Protein AF-A0A935MEU6-F1 (afdb_monomer_lite)

Secondary structure (DSSP, 8-state):
-EE-TT-HHHHHHHHHHHHTT-----EE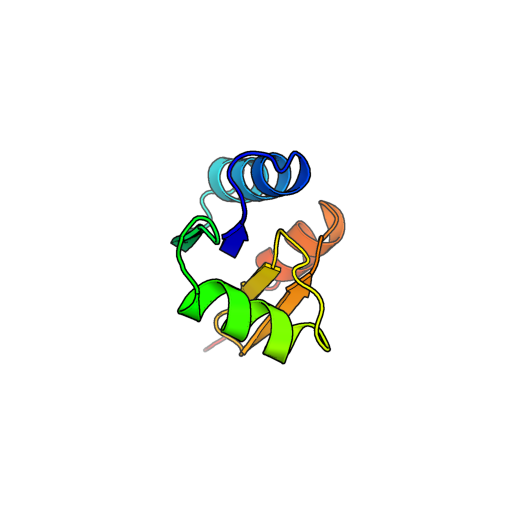-TT-HHHHHHHHHHTTT---SSEEE-TTS-EEES--HHHHHHHHHS-----

pLDDT: mean 92.89, std 13.69, range [35.97, 98.69]

Radius of gyration: 12.72 Å; chains: 1; bounding box: 35×21×31 Å

Sequence (79 aa):
MYSTEYCPDCHRAKAFFETNGIQYLKVGLEGNEEATHFVMDINNGYRSVPTIVFPDGSVLVEPSWEQLKQKTTARSNTQ

Foldseek 3Di:
DEAEPPDPLQVVLVVLCVVVVHDDDYDYPVVPPPSQVVCCVVVVRDSAPPWDQDPVRDIDGSDDSVVSCVVVVPDPPDD

Structure (mmCIF, N/CA/C/O backbone):
data_AF-A0A935MEU6-F1
#
_entry.id   AF-A0A935MEU6-F1
#
loop_
_atom_site.group_PDB
_atom_site.id
_atom_site.type_symbol
_atom_site.label_atom_id
_atom_site.label_alt_id
_atom_site.label_comp_id
_atom_site.label_asym_id
_atom_site.label_entity_id
_atom_site.label_seq_id
_atom_site.pdbx_PDB_ins_code
_atom_site.Cartn_x
_atom_site.Cartn_y
_atom_site.Cartn_z
_atom_site.occupancy
_atom_site.B_iso_or_equiv
_atom_site.auth_seq_id
_atom_site.auth_comp_id
_atom_site.auth_asym_id
_atom_site.auth_atom_id
_atom_site.pdbx_PDB_model_num
ATOM 1 N N . MET A 1 1 ? -0.230 -5.857 1.471 1.00 97.75 1 MET A N 1
ATOM 2 C CA . MET A 1 1 ? 0.268 -4.513 1.118 1.00 97.75 1 MET A CA 1
ATOM 3 C C . MET A 1 1 ? 1.403 -4.663 0.128 1.00 97.75 1 MET A C 1
ATOM 5 O O . MET A 1 1 ? 2.461 -5.166 0.492 1.00 97.75 1 MET A O 1
ATOM 9 N N . TYR A 1 2 ? 1.163 -4.235 -1.103 1.00 98.62 2 TYR A N 1
ATOM 10 C CA . TYR A 1 2 ? 2.184 -4.084 -2.128 1.00 98.62 2 TYR A CA 1
ATOM 11 C C . TYR A 1 2 ? 2.952 -2.790 -1.885 1.00 98.62 2 TYR A C 1
ATOM 13 O O . TYR A 1 2 ? 2.361 -1.767 -1.526 1.00 98.62 2 TYR A O 1
ATOM 21 N N . SER A 1 3 ? 4.268 -2.851 -2.022 1.00 98.12 3 SER A N 1
ATOM 22 C CA . SER A 1 3 ? 5.175 -1.768 -1.648 1.00 98.12 3 SER A CA 1
ATOM 23 C C . SER A 1 3 ? 6.473 -1.852 -2.432 1.00 98.12 3 SER A C 1
ATOM 25 O O . SER A 1 3 ? 6.802 -2.913 -2.953 1.00 98.12 3 SER A O 1
ATOM 27 N N . THR A 1 4 ? 7.228 -0.763 -2.418 1.00 97.12 4 THR A N 1
ATOM 28 C CA . THR A 1 4 ? 8.635 -0.748 -2.819 1.00 97.12 4 THR A CA 1
ATOM 29 C C . THR A 1 4 ? 9.538 -0.504 -1.609 1.00 97.12 4 THR A C 1
ATOM 31 O O . THR A 1 4 ? 9.067 -0.159 -0.515 1.00 97.12 4 THR A O 1
ATOM 34 N N . GLU A 1 5 ? 10.841 -0.706 -1.776 1.00 92.50 5 GLU A N 1
ATOM 35 C CA . GLU A 1 5 ? 11.857 -0.415 -0.757 1.00 92.50 5 GLU A CA 1
ATOM 36 C C . GLU A 1 5 ? 12.008 1.088 -0.500 1.00 92.50 5 GLU A C 1
ATOM 38 O O . GLU A 1 5 ? 12.238 1.495 0.636 1.00 92.50 5 GLU A O 1
ATOM 43 N N . TYR A 1 6 ? 11.811 1.913 -1.531 1.00 90.44 6 TYR A N 1
ATOM 44 C CA . TYR A 1 6 ? 12.047 3.360 -1.498 1.00 90.44 6 TYR A CA 1
ATOM 45 C C . TYR A 1 6 ? 10.741 4.163 -1.532 1.00 90.44 6 TYR A C 1
ATOM 47 O O . TYR A 1 6 ? 10.562 5.054 -2.360 1.00 90.44 6 TYR A O 1
ATOM 55 N N . CYS A 1 7 ? 9.804 3.836 -0.641 1.00 95.00 7 CYS A N 1
ATOM 56 C CA . CYS A 1 7 ? 8.472 4.443 -0.614 1.00 95.00 7 CYS A CA 1
ATOM 57 C C . CYS A 1 7 ? 8.123 4.965 0.791 1.00 95.00 7 CYS A C 1
ATOM 59 O O . CYS A 1 7 ? 7.720 4.184 1.662 1.00 95.00 7 CYS A O 1
ATOM 61 N N . PRO A 1 8 ? 8.235 6.288 1.032 1.00 96.50 8 PRO A N 1
ATOM 62 C CA . PRO A 1 8 ? 7.891 6.911 2.314 1.00 96.50 8 PRO A CA 1
ATOM 63 C C . PRO A 1 8 ? 6.466 6.592 2.783 1.00 96.50 8 PRO A C 1
ATOM 65 O O . PRO A 1 8 ? 6.255 6.268 3.953 1.00 96.50 8 PRO A O 1
ATOM 68 N N . ASP A 1 9 ? 5.492 6.591 1.872 1.00 97.19 9 ASP A N 1
ATOM 69 C CA . ASP A 1 9 ? 4.104 6.260 2.208 1.00 97.19 9 ASP A CA 1
ATOM 70 C C . ASP A 1 9 ? 3.912 4.789 2.583 1.00 97.19 9 ASP A C 1
ATOM 72 O O . ASP A 1 9 ? 3.102 4.464 3.453 1.00 97.19 9 ASP A O 1
ATOM 76 N N . CYS A 1 10 ? 4.712 3.891 2.014 1.00 97.56 10 CYS A N 1
ATOM 77 C CA . CYS A 1 10 ? 4.722 2.480 2.377 1.00 97.56 10 CYS A CA 1
ATOM 78 C C . CYS A 1 10 ? 5.265 2.292 3.797 1.00 97.56 10 CYS A C 1
ATOM 80 O O . CYS A 1 10 ? 4.723 1.491 4.561 1.00 97.56 10 CYS A O 1
ATOM 82 N N . HIS A 1 11 ? 6.288 3.061 4.185 1.00 97.06 11 HIS A N 1
ATOM 83 C CA . HIS A 1 11 ? 6.771 3.092 5.568 1.00 97.06 11 HIS A CA 1
ATOM 84 C C . HIS A 1 11 ? 5.713 3.647 6.526 1.00 97.06 11 HIS A C 1
ATOM 86 O O . HIS A 1 11 ? 5.516 3.084 7.603 1.00 97.06 11 HIS A O 1
ATOM 92 N N . ARG A 1 12 ? 4.984 4.695 6.124 1.00 97.69 12 ARG A N 1
ATOM 93 C CA . ARG A 1 12 ? 3.878 5.264 6.910 1.00 97.69 12 ARG A CA 1
ATOM 94 C C . ARG A 1 12 ? 2.744 4.257 7.120 1.00 97.69 12 ARG A C 1
ATOM 96 O O . ARG A 1 12 ? 2.293 4.083 8.250 1.00 97.69 12 ARG A O 1
ATOM 103 N N . ALA A 1 13 ? 2.306 3.568 6.065 1.00 97.81 13 ALA A N 1
ATOM 104 C CA . ALA A 1 13 ? 1.266 2.540 6.153 1.00 97.81 13 ALA A CA 1
ATOM 105 C C . ALA A 1 13 ? 1.718 1.331 6.991 1.00 97.81 13 ALA A C 1
ATOM 107 O O . ALA A 1 13 ? 0.966 0.849 7.838 1.00 97.81 13 ALA A O 1
ATOM 108 N N . LYS A 1 14 ? 2.974 0.894 6.828 1.00 97.44 14 LYS A N 1
ATOM 109 C CA . LYS A 1 14 ? 3.599 -0.128 7.679 1.00 97.44 14 LYS A CA 1
ATOM 110 C C . LYS A 1 14 ? 3.548 0.262 9.160 1.00 97.44 14 LYS A C 1
ATOM 112 O O . LYS A 1 14 ? 3.051 -0.511 9.974 1.00 97.44 14 LYS A O 1
ATOM 117 N N . ALA A 1 15 ? 4.025 1.460 9.497 1.00 97.25 15 ALA A N 1
ATOM 118 C CA . ALA A 1 15 ? 4.056 1.941 10.875 1.00 97.25 15 ALA A CA 1
ATOM 119 C C . ALA A 1 15 ? 2.648 2.030 11.482 1.00 97.25 15 ALA A C 1
ATOM 121 O O . ALA A 1 15 ? 2.460 1.689 12.650 1.00 97.25 15 ALA A O 1
ATOM 122 N N . PHE A 1 16 ? 1.649 2.436 10.686 1.00 97.50 16 PHE A N 1
ATOM 123 C CA . PHE A 1 16 ? 0.247 2.405 11.098 1.00 97.50 16 PHE A CA 1
ATOM 124 C C . PHE A 1 16 ? -0.187 0.991 11.501 1.00 97.50 16 PHE A C 1
ATOM 126 O O . PHE A 1 16 ? -0.720 0.813 12.596 1.00 97.50 16 PHE A O 1
ATOM 133 N N . PHE A 1 17 ? 0.050 -0.017 10.654 1.00 97.44 17 PHE A N 1
ATOM 134 C CA . PHE A 1 17 ? -0.351 -1.393 10.956 1.00 97.44 17 PHE A CA 1
ATOM 135 C C . PHE A 1 17 ? 0.354 -1.943 12.194 1.00 97.44 17 PHE A C 1
ATOM 137 O O . PHE A 1 17 ? -0.308 -2.494 13.070 1.00 97.44 17 PHE A O 1
ATOM 144 N N . GLU A 1 18 ? 1.662 -1.722 12.314 1.00 96.81 18 GLU A N 1
ATOM 145 C CA . GLU A 1 18 ? 2.451 -2.180 13.463 1.00 96.81 18 GLU A CA 1
ATOM 146 C C . GLU A 1 18 ? 1.989 -1.528 14.771 1.00 96.81 18 GLU A C 1
ATOM 148 O O . GLU A 1 18 ? 1.761 -2.223 15.759 1.00 96.81 18 GLU A O 1
ATOM 153 N N . THR A 1 19 ? 1.758 -0.212 14.764 1.00 96.56 19 THR A N 1
ATOM 154 C CA . THR A 1 19 ? 1.296 0.536 15.948 1.00 96.56 19 THR A CA 1
ATOM 155 C C . THR A 1 19 ? -0.095 0.093 16.407 1.00 96.56 19 THR A C 1
ATOM 157 O O . THR A 1 19 ? -0.390 0.117 17.599 1.00 96.56 19 THR A O 1
ATOM 160 N N . ASN A 1 20 ? -0.956 -0.320 15.475 1.00 95.50 20 ASN A N 1
ATOM 161 C CA . ASN A 1 20 ? -2.327 -0.741 15.770 1.00 95.50 20 ASN A CA 1
ATOM 162 C C . ASN A 1 20 ? -2.477 -2.270 15.900 1.00 95.50 20 ASN A C 1
ATOM 164 O O . ASN A 1 20 ? -3.600 -2.754 16.021 1.00 95.50 20 ASN A O 1
ATOM 168 N N . GLY A 1 21 ? -1.381 -3.040 15.862 1.00 96.00 21 GLY A N 1
ATOM 1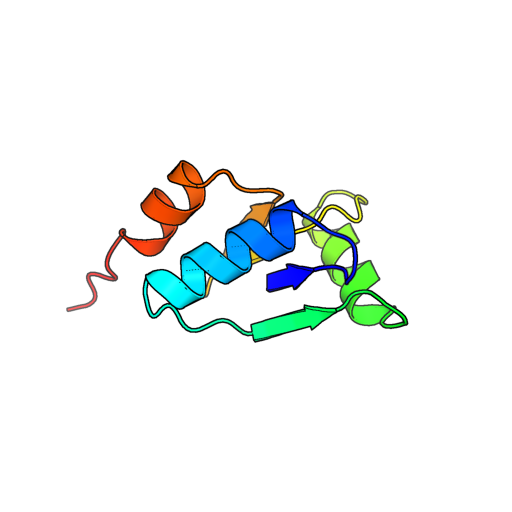69 C CA . GLY A 1 21 ? -1.420 -4.504 15.971 1.00 96.00 21 GLY A CA 1
ATOM 170 C C . GLY A 1 21 ? -2.155 -5.199 14.818 1.00 96.00 21 GLY A C 1
ATOM 171 O O . GLY A 1 21 ? -2.688 -6.295 14.990 1.00 96.00 21 GLY A O 1
ATOM 172 N N . ILE A 1 22 ? -2.217 -4.563 13.647 1.00 95.81 22 ILE A N 1
ATOM 173 C CA . ILE A 1 22 ? -2.904 -5.086 12.465 1.00 95.81 22 ILE A CA 1
ATOM 174 C C . ILE A 1 22 ? -1.941 -5.995 11.710 1.00 95.81 22 ILE A C 1
ATOM 176 O O . ILE A 1 22 ? -0.867 -5.567 11.289 1.00 95.81 22 ILE A O 1
ATOM 180 N N . GLN A 1 23 ? -2.336 -7.249 11.506 1.00 96.56 23 GLN A N 1
ATOM 181 C CA . GLN A 1 23 ? -1.555 -8.179 10.698 1.00 96.56 23 GLN A CA 1
ATOM 182 C C . GLN A 1 23 ? -1.631 -7.800 9.219 1.00 96.56 23 GLN A C 1
ATOM 184 O O . GLN A 1 23 ? -2.699 -7.488 8.692 1.00 96.56 23 GLN A O 1
ATOM 189 N N . TYR A 1 24 ? -0.492 -7.859 8.537 1.00 96.81 24 TYR A N 1
ATOM 190 C CA . TYR A 1 24 ? -0.396 -7.589 7.110 1.00 96.81 24 TYR A CA 1
ATOM 191 C C . TYR A 1 24 ? 0.710 -8.440 6.487 1.00 96.81 24 TYR A C 1
ATOM 193 O O . TYR A 1 24 ? 1.721 -8.736 7.121 1.00 96.81 24 TYR A O 1
ATOM 201 N N . LEU A 1 25 ? 0.536 -8.788 5.213 1.00 97.81 25 LEU A N 1
ATOM 202 C CA . LEU A 1 25 ? 1.613 -9.313 4.379 1.00 97.81 25 LEU A CA 1
ATOM 203 C C . LEU A 1 25 ? 2.212 -8.168 3.562 1.00 97.81 25 LEU A C 1
ATOM 205 O O . LEU A 1 25 ? 1.474 -7.445 2.884 1.00 97.81 25 LEU A O 1
ATOM 209 N N . LYS A 1 26 ? 3.534 -7.999 3.607 1.00 97.25 26 LYS A N 1
ATOM 210 C CA . LYS A 1 26 ? 4.257 -7.098 2.701 1.00 97.25 26 LYS A CA 1
ATOM 211 C C . LYS A 1 26 ? 4.665 -7.875 1.450 1.00 97.25 26 LYS A C 1
ATOM 213 O O . LYS A 1 26 ? 5.318 -8.905 1.566 1.00 97.25 26 LYS A O 1
ATOM 218 N N . VAL A 1 27 ? 4.315 -7.358 0.277 1.00 98.31 27 VAL A N 1
ATOM 219 C CA . VAL A 1 27 ? 4.757 -7.880 -1.023 1.00 98.31 27 VAL A CA 1
ATOM 220 C C . VAL A 1 27 ? 5.576 -6.785 -1.707 1.00 98.31 27 VAL A C 1
ATOM 222 O O . VAL A 1 27 ? 5.089 -5.666 -1.881 1.00 98.31 27 VAL A O 1
ATOM 225 N N . GLY A 1 28 ? 6.842 -7.073 -2.008 1.00 97.94 28 GLY A N 1
ATOM 226 C CA . GLY A 1 28 ? 7.738 -6.165 -2.732 1.00 97.94 28 GLY A CA 1
ATOM 227 C C . GLY A 1 28 ? 7.500 -6.238 -4.238 1.00 97.94 28 GLY A C 1
ATOM 228 O O . GLY A 1 28 ? 7.190 -7.316 -4.748 1.00 97.94 28 GLY A O 1
ATOM 229 N N . LEU A 1 29 ? 7.632 -5.109 -4.936 1.00 97.94 29 LEU A N 1
ATOM 230 C CA . LEU A 1 29 ? 7.570 -5.071 -6.404 1.00 97.94 29 LEU A CA 1
ATOM 231 C C . LEU A 1 29 ? 8.942 -5.307 -7.051 1.00 97.94 29 LEU A C 1
ATOM 233 O O . LEU A 1 29 ? 9.025 -5.694 -8.214 1.00 97.94 29 LEU A O 1
ATOM 237 N N . GLU A 1 30 ? 10.027 -5.093 -6.310 1.00 96.50 30 GLU A N 1
ATOM 238 C CA . GLU A 1 30 ? 11.400 -5.229 -6.787 1.00 96.50 30 GLU A CA 1
ATOM 239 C C . GLU A 1 30 ? 11.679 -6.647 -7.294 1.00 96.50 30 GLU A C 1
ATOM 241 O O . GLU A 1 30 ? 11.614 -7.618 -6.542 1.00 96.50 30 GLU A O 1
ATOM 246 N N . GLY A 1 31 ? 11.981 -6.765 -8.591 1.00 96.56 31 GLY A N 1
ATOM 247 C CA . GLY A 1 31 ? 12.252 -8.053 -9.236 1.00 96.56 31 GLY A CA 1
ATOM 248 C C . GLY A 1 31 ? 11.055 -9.011 -9.273 1.00 96.56 31 GLY A C 1
ATOM 249 O O . GLY A 1 31 ? 11.220 -10.159 -9.676 1.00 96.56 31 GLY A O 1
ATOM 250 N N . ASN A 1 32 ? 9.863 -8.562 -8.868 1.00 97.75 32 ASN A N 1
ATOM 251 C CA . ASN A 1 32 ? 8.650 -9.367 -8.837 1.00 97.75 32 ASN A CA 1
ATOM 252 C C . ASN A 1 32 ? 7.672 -8.879 -9.912 1.00 97.75 32 ASN A C 1
ATOM 254 O O . ASN A 1 32 ? 6.834 -7.998 -9.685 1.00 97.75 32 ASN A O 1
ATOM 258 N N . GLU A 1 33 ? 7.807 -9.447 -11.109 1.00 98.00 33 GLU A N 1
ATOM 259 C CA . GLU A 1 33 ? 6.970 -9.106 -12.263 1.00 98.00 33 GLU A CA 1
ATOM 260 C C . GLU A 1 33 ? 5.496 -9.446 -12.024 1.00 98.00 33 GLU A C 1
ATOM 262 O O . GLU A 1 33 ? 4.625 -8.659 -12.383 1.00 98.00 33 GLU A O 1
ATOM 267 N N . GLU A 1 34 ? 5.212 -10.561 -11.346 1.00 98.38 34 GLU A N 1
ATOM 268 C CA . GLU A 1 34 ? 3.847 -10.983 -11.016 1.00 98.38 34 GLU A CA 1
ATOM 269 C C . GLU A 1 34 ? 3.154 -9.968 -10.099 1.00 98.38 34 GLU A C 1
ATOM 271 O O . GLU A 1 34 ? 2.060 -9.494 -10.405 1.00 98.38 34 GLU A O 1
ATOM 276 N N . ALA 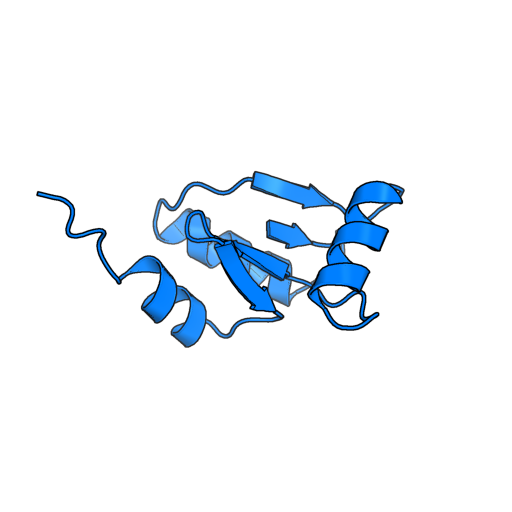A 1 35 ? 3.812 -9.562 -9.009 1.00 98.19 35 ALA A N 1
ATOM 277 C CA . ALA A 1 35 ? 3.278 -8.546 -8.105 1.00 98.19 35 ALA A CA 1
ATOM 278 C C . ALA A 1 35 ? 3.116 -7.189 -8.804 1.00 98.19 35 ALA A C 1
ATOM 280 O O . ALA A 1 35 ? 2.153 -6.467 -8.546 1.00 98.19 35 ALA A O 1
ATOM 281 N N . THR A 1 36 ? 4.043 -6.845 -9.700 1.00 98.25 36 THR A N 1
ATOM 282 C CA . THR A 1 36 ? 3.991 -5.599 -10.469 1.00 98.25 36 THR A CA 1
ATOM 283 C C . THR A 1 36 ? 2.807 -5.581 -11.430 1.00 98.25 36 THR A C 1
ATOM 285 O O . THR A 1 36 ? 2.074 -4.593 -11.456 1.00 98.25 36 THR A O 1
ATOM 288 N N . HIS A 1 37 ? 2.595 -6.659 -12.189 1.00 98.44 37 HIS A N 1
ATOM 289 C CA . HIS A 1 37 ? 1.443 -6.787 -13.081 1.00 98.44 37 HIS A CA 1
ATOM 290 C C . HIS A 1 37 ? 0.136 -6.778 -12.300 1.00 98.44 37 HIS A C 1
ATOM 292 O O . HIS A 1 37 ? -0.749 -5.998 -12.633 1.00 98.44 37 HIS A O 1
ATOM 298 N N . PHE A 1 38 ? 0.057 -7.525 -11.197 1.00 98.38 38 PHE A N 1
ATOM 299 C CA . PHE A 1 38 ? -1.125 -7.515 -10.342 1.00 98.38 38 PHE A CA 1
ATOM 300 C C . PHE A 1 38 ? -1.485 -6.099 -9.869 1.00 98.38 38 PHE A C 1
ATOM 302 O O . PHE A 1 38 ? -2.641 -5.697 -9.968 1.00 98.38 38 PHE A O 1
ATOM 309 N N . VAL A 1 39 ? -0.503 -5.323 -9.389 1.00 98.31 39 VAL A N 1
ATOM 310 C CA . VAL A 1 39 ? -0.731 -3.928 -8.974 1.00 98.31 39 VAL A CA 1
ATOM 311 C C . VAL A 1 39 ? -1.212 -3.075 -10.142 1.00 98.31 39 VAL A C 1
ATOM 313 O O . VAL A 1 39 ? -2.162 -2.319 -9.969 1.00 98.31 39 VAL A O 1
ATOM 316 N N . MET A 1 40 ? -0.593 -3.199 -11.319 1.00 98.12 40 MET A N 1
ATOM 317 C CA . MET A 1 40 ? -1.032 -2.464 -12.508 1.00 98.12 40 MET A CA 1
ATOM 318 C C . MET A 1 40 ? -2.476 -2.802 -12.876 1.00 98.12 40 MET A C 1
ATOM 320 O O . MET A 1 40 ? -3.253 -1.887 -13.132 1.00 98.12 40 MET A O 1
ATOM 324 N N . ASP A 1 41 ? -2.858 -4.075 -12.848 1.00 98.19 41 ASP A N 1
ATOM 325 C CA . ASP A 1 41 ? -4.203 -4.516 -13.223 1.00 98.19 41 ASP A CA 1
ATOM 326 C C . ASP A 1 41 ? -5.277 -3.914 -12.310 1.00 98.19 41 ASP A C 1
ATOM 328 O O . ASP A 1 41 ? -6.287 -3.398 -12.792 1.00 98.19 41 ASP A O 1
ATOM 332 N N . ILE A 1 42 ? -5.048 -3.908 -10.993 1.00 97.19 42 ILE A N 1
ATOM 333 C CA . ILE A 1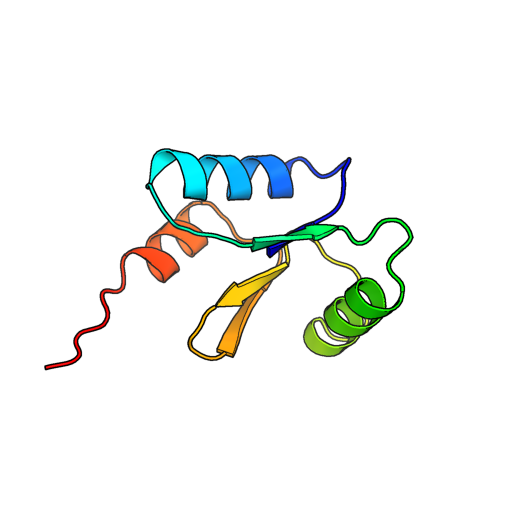 42 ? -6.022 -3.366 -10.029 1.00 97.19 42 ILE A CA 1
ATOM 334 C C . ILE A 1 42 ? -5.984 -1.836 -9.919 1.00 97.19 42 ILE A C 1
ATOM 336 O O . ILE A 1 42 ? -6.935 -1.236 -9.418 1.00 97.19 42 ILE A O 1
ATOM 340 N N . ASN A 1 43 ? -4.919 -1.203 -10.416 1.00 97.19 43 ASN A N 1
ATOM 341 C CA . ASN A 1 43 ? -4.719 0.243 -10.384 1.00 97.19 43 ASN A CA 1
ATOM 342 C C . ASN A 1 43 ? -4.762 0.870 -11.785 1.00 97.19 43 ASN A C 1
ATOM 344 O O . ASN A 1 43 ? -4.058 1.843 -12.033 1.00 97.19 43 ASN A O 1
ATOM 348 N N . ASN A 1 44 ? -5.565 0.353 -12.719 1.00 96.06 44 ASN A N 1
ATOM 349 C CA . ASN A 1 44 ? -5.768 0.962 -14.046 1.00 96.06 44 ASN A CA 1
ATOM 350 C C . ASN A 1 44 ? -4.462 1.223 -14.834 1.00 96.06 44 ASN A C 1
ATOM 352 O O . ASN A 1 44 ? -4.303 2.257 -15.482 1.00 96.06 44 ASN A O 1
ATOM 356 N N . GLY A 1 45 ? -3.509 0.298 -14.754 1.00 96.81 45 GLY A N 1
ATOM 357 C CA . GLY A 1 45 ? -2.197 0.372 -15.398 1.00 96.81 45 GLY A CA 1
ATOM 358 C C . GLY A 1 45 ? -1.107 1.065 -14.572 1.00 96.81 45 GLY A C 1
ATOM 359 O O . GLY A 1 45 ? 0.050 1.074 -14.996 1.00 96.81 45 GLY A O 1
ATOM 360 N N . TYR A 1 46 ? -1.420 1.624 -13.399 1.00 97.44 46 TYR A N 1
ATOM 361 C CA . TYR A 1 46 ? -0.444 2.326 -12.560 1.00 97.44 46 TYR A CA 1
ATOM 362 C C . TYR A 1 46 ? 0.271 1.393 -11.574 1.00 97.44 46 TYR A C 1
ATOM 364 O O . TYR A 1 46 ? -0.327 0.526 -10.950 1.00 97.44 46 TYR A O 1
ATOM 372 N N . ARG A 1 47 ? 1.569 1.626 -11.351 1.00 96.38 47 ARG A N 1
ATOM 373 C CA . ARG A 1 47 ? 2.385 0.903 -10.351 1.00 96.38 47 ARG A CA 1
ATOM 374 C C . ARG A 1 47 ? 2.380 1.581 -8.971 1.00 96.38 47 ARG A C 1
ATOM 376 O O . ARG A 1 47 ? 3.374 1.519 -8.254 1.00 96.38 47 ARG A O 1
ATOM 383 N N . SER A 1 48 ? 1.297 2.276 -8.625 1.00 97.94 48 SER A N 1
ATOM 384 C CA . SER A 1 48 ? 1.198 3.079 -7.400 1.00 97.94 48 SER A CA 1
ATOM 385 C C . SER A 1 48 ? 1.339 2.233 -6.135 1.00 97.94 48 SER A C 1
ATOM 387 O O . 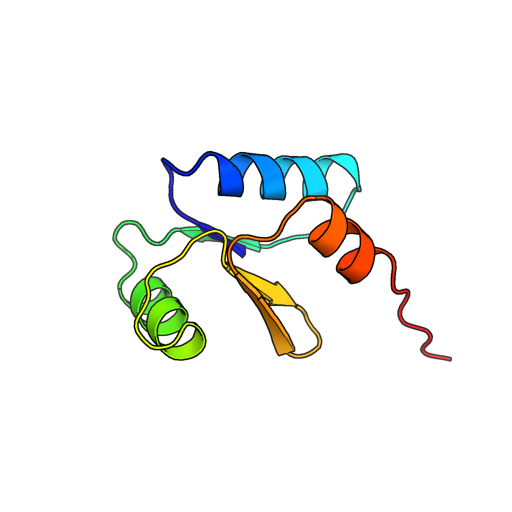SER A 1 48 ? 0.794 1.129 -6.031 1.00 97.94 48 SER A O 1
ATOM 389 N N . VAL A 1 49 ? 2.066 2.762 -5.151 1.00 98.12 49 VAL A N 1
ATOM 390 C CA . VAL A 1 49 ? 2.315 2.111 -3.861 1.00 98.12 49 VAL A CA 1
ATOM 391 C C . VAL A 1 49 ? 2.285 3.139 -2.723 1.00 98.12 49 VAL A C 1
ATOM 393 O O . VAL A 1 49 ? 2.737 4.261 -2.916 1.00 98.12 49 VAL A O 1
ATOM 396 N N . PRO A 1 50 ? 1.820 2.771 -1.515 1.00 98.44 50 PRO A N 1
ATOM 397 C CA . PRO A 1 50 ? 1.349 1.443 -1.132 1.00 98.44 50 PRO A CA 1
ATOM 398 C C . PRO A 1 50 ? -0.023 1.111 -1.729 1.00 98.44 50 PRO A C 1
ATOM 400 O O . PRO A 1 50 ? -0.934 1.932 -1.701 1.00 98.44 50 PRO A O 1
ATOM 403 N N . THR A 1 51 ? -0.177 -0.124 -2.209 1.00 98.69 51 THR A N 1
ATOM 404 C CA . THR A 1 51 ? -1.479 -0.679 -2.612 1.00 98.69 51 THR A CA 1
ATOM 405 C C . THR A 1 51 ? -1.885 -1.760 -1.617 1.00 98.69 51 THR A C 1
ATOM 407 O O . THR A 1 51 ? -1.157 -2.730 -1.379 1.00 98.69 51 THR A O 1
ATOM 410 N N . ILE A 1 52 ? -3.028 -1.580 -0.962 1.00 98.44 52 ILE A N 1
ATOM 411 C CA . ILE A 1 52 ? -3.494 -2.430 0.135 1.00 98.44 52 ILE A CA 1
ATOM 412 C C . ILE A 1 52 ? -4.802 -3.083 -0.282 1.00 98.44 52 ILE A C 1
ATOM 414 O O . ILE A 1 52 ? -5.825 -2.417 -0.390 1.00 98.44 52 ILE A O 1
ATOM 418 N N . VAL A 1 53 ? -4.748 -4.397 -0.474 1.00 98.06 53 VAL A N 1
ATOM 419 C CA . VAL A 1 53 ? -5.922 -5.246 -0.675 1.00 98.06 53 VAL A CA 1
ATOM 420 C C . VAL A 1 53 ? -6.381 -5.756 0.689 1.00 98.06 53 VAL A C 1
ATOM 422 O O . VAL A 1 53 ? -5.568 -6.281 1.456 1.00 98.06 53 VAL A O 1
ATOM 425 N N . PHE A 1 54 ? -7.660 -5.572 0.998 1.00 96.62 54 PHE A N 1
ATOM 426 C CA . PHE A 1 54 ? -8.289 -6.014 2.241 1.00 96.62 54 PHE A CA 1
ATOM 427 C C . PHE A 1 54 ? -8.985 -7.374 2.056 1.00 96.62 54 PHE A C 1
ATOM 429 O O . PHE A 1 54 ? -9.300 -7.751 0.927 1.00 96.62 54 PHE A O 1
ATOM 436 N N . PRO A 1 55 ? -9.265 -8.120 3.144 1.00 94.81 55 PRO A N 1
ATOM 437 C CA . PRO A 1 55 ? -9.923 -9.429 3.054 1.00 94.81 55 PRO A CA 1
ATOM 438 C C . PRO A 1 55 ? -11.314 -9.406 2.405 1.00 94.81 55 PRO A C 1
ATOM 440 O O . PRO A 1 55 ? -11.756 -10.415 1.870 1.00 94.81 55 PRO A O 1
ATOM 443 N N . ASP A 1 56 ? -11.997 -8.260 2.439 1.00 94.50 56 ASP A N 1
ATOM 444 C CA . ASP A 1 56 ? -13.291 -8.042 1.781 1.00 94.50 56 ASP A CA 1
ATOM 445 C C . ASP A 1 56 ? -13.166 -7.758 0.268 1.00 94.50 56 ASP A C 1
ATOM 447 O O . ASP A 1 56 ? -14.157 -7.438 -0.383 1.00 94.50 56 ASP A O 1
ATOM 451 N N . GLY A 1 57 ? -11.952 -7.838 -0.289 1.00 94.81 57 GLY A N 1
ATOM 452 C CA . GLY A 1 57 ? -11.650 -7.577 -1.697 1.00 94.81 57 GLY A CA 1
ATOM 453 C C . GLY A 1 57 ? -11.526 -6.096 -2.055 1.00 94.81 57 GLY A C 1
ATOM 454 O O . GLY A 1 57 ? -11.151 -5.773 -3.180 1.00 94.81 57 GLY A O 1
ATOM 455 N N . SER A 1 58 ? -11.805 -5.179 -1.125 1.00 96.56 58 SER A N 1
ATOM 456 C CA . SER A 1 58 ? -11.617 -3.752 -1.382 1.00 96.56 58 SER A CA 1
ATOM 457 C C . SER A 1 58 ? -10.135 -3.372 -1.408 1.00 96.56 58 SER A C 1
ATOM 459 O O . SER A 1 58 ? -9.289 -4.019 -0.784 1.00 96.56 58 SER A O 1
ATOM 461 N N . VAL A 1 59 ? -9.826 -2.291 -2.123 1.00 97.75 59 VAL A N 1
ATOM 462 C CA . VAL A 1 59 ? -8.457 -1.818 -2.329 1.00 97.75 59 VAL A CA 1
ATOM 463 C C . VAL A 1 59 ? -8.341 -0.362 -1.896 1.00 97.75 59 VAL A C 1
ATOM 465 O O . VAL A 1 59 ? -9.207 0.457 -2.202 1.00 97.75 59 VAL A O 1
ATOM 468 N N . LEU A 1 60 ? -7.257 -0.035 -1.196 1.00 98.31 60 LEU A N 1
ATO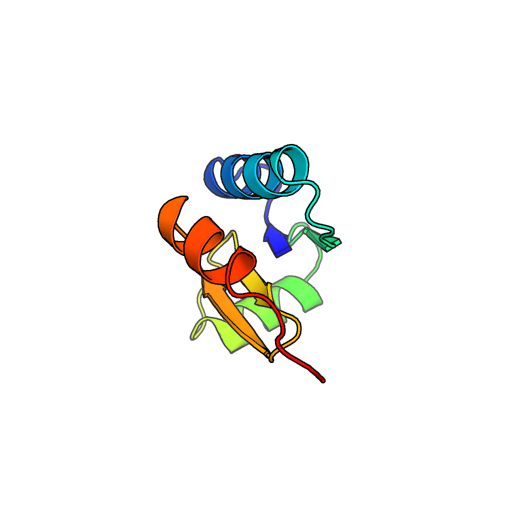M 469 C CA . LEU A 1 60 ? -6.799 1.338 -1.009 1.00 98.31 60 LEU A CA 1
ATOM 470 C C . LEU A 1 60 ? -5.452 1.530 -1.703 1.00 98.31 60 LEU A C 1
ATOM 472 O O . LEU A 1 60 ? -4.526 0.747 -1.489 1.00 98.31 60 LEU A O 1
ATOM 476 N N . VAL A 1 61 ? -5.344 2.600 -2.483 1.00 98.25 61 VAL A N 1
ATOM 477 C CA . VAL A 1 61 ? -4.125 3.008 -3.190 1.00 98.25 61 VAL A CA 1
ATOM 478 C C . VAL A 1 61 ? -3.637 4.309 -2.570 1.00 98.25 61 VAL A C 1
ATOM 480 O O . VAL A 1 61 ? -4.431 5.231 -2.395 1.00 98.25 61 VAL A O 1
ATOM 483 N N . GLU A 1 62 ? -2.364 4.346 -2.176 1.00 97.62 62 GLU A N 1
ATOM 484 C CA . GLU A 1 62 ? -1.708 5.499 -1.540 1.00 97.62 62 GLU A CA 1
ATOM 485 C C . GLU A 1 62 ? -2.509 6.115 -0.364 1.00 97.62 62 GLU A C 1
ATOM 487 O O . GLU A 1 62 ? -2.618 7.338 -0.256 1.00 97.62 62 GLU A O 1
ATOM 492 N N . PRO A 1 63 ? -3.094 5.312 0.555 1.00 97.75 63 PRO A N 1
ATOM 493 C CA . PRO A 1 63 ? -4.048 5.841 1.519 1.00 97.75 63 PRO A CA 1
ATOM 494 C C . PRO A 1 63 ? -3.440 6.814 2.528 1.00 97.75 63 PRO A C 1
ATOM 496 O O . PRO A 1 63 ? -2.327 6.640 3.043 1.00 97.75 63 PRO A O 1
ATOM 499 N N . SER A 1 64 ? -4.243 7.797 2.923 1.00 97.25 64 SER A N 1
ATOM 500 C CA . SER A 1 64 ? -3.984 8.640 4.084 1.00 97.25 64 SER A CA 1
ATOM 501 C C . SER A 1 64 ? -4.112 7.848 5.392 1.00 97.25 64 SER A C 1
ATOM 503 O O . SER A 1 64 ? -4.690 6.759 5.451 1.00 97.25 64 SER A O 1
ATOM 505 N N . TRP A 1 65 ? -3.586 8.410 6.481 1.00 94.62 65 TRP A N 1
ATOM 506 C CA . TRP A 1 65 ? -3.753 7.837 7.820 1.00 94.62 65 TRP A CA 1
ATOM 507 C C . TRP A 1 65 ? -5.233 7.696 8.210 1.00 94.62 65 TRP A C 1
ATOM 509 O O . TRP A 1 65 ? -5.628 6.720 8.844 1.00 94.62 65 TRP A O 1
ATOM 519 N N . GLU A 1 66 ? -6.067 8.656 7.808 1.00 95.88 66 GLU A N 1
ATOM 520 C CA . GLU A 1 66 ? -7.502 8.641 8.088 1.00 95.88 66 GLU A CA 1
ATOM 521 C C . GLU A 1 66 ? -8.216 7.524 7.330 1.00 95.88 66 GLU A C 1
ATOM 523 O O . GLU A 1 66 ? -9.024 6.818 7.929 1.00 95.88 66 GLU A O 1
ATOM 528 N N . GLN A 1 67 ? -7.875 7.306 6.055 1.00 96.94 67 GLN A N 1
ATOM 529 C CA . GLN A 1 67 ? -8.424 6.201 5.264 1.00 96.94 67 GLN A CA 1
ATOM 530 C C . GLN A 1 67 ? -8.038 4.845 5.862 1.00 96.94 67 GLN A C 1
ATOM 532 O O . GLN A 1 67 ? -8.895 3.970 5.989 1.00 96.94 67 GLN A O 1
ATOM 537 N N . LEU A 1 68 ? -6.781 4.687 6.300 1.00 96.88 68 LEU A N 1
ATOM 538 C CA . LEU A 1 68 ? -6.339 3.485 7.013 1.00 96.88 68 LEU A CA 1
ATOM 539 C C . LEU A 1 68 ? -7.163 3.273 8.285 1.00 96.88 68 LEU A C 1
ATOM 541 O O . LEU A 1 68 ? -7.760 2.213 8.452 1.00 96.88 68 LEU A O 1
ATOM 545 N N . LYS A 1 69 ? -7.283 4.302 9.133 1.00 95.19 69 LYS A N 1
ATOM 546 C CA . LYS A 1 69 ? -8.073 4.242 10.369 1.00 95.19 69 LYS A CA 1
ATOM 547 C C . LYS A 1 69 ? -9.530 3.877 10.108 1.00 95.19 69 LYS A C 1
ATOM 549 O O . LYS A 1 69 ? -10.056 2.994 10.781 1.00 95.19 69 LYS A O 1
ATOM 554 N N . GLN A 1 70 ? -10.184 4.535 9.156 1.00 95.19 70 GLN A N 1
ATOM 555 C CA . GLN A 1 70 ? -11.578 4.257 8.806 1.00 95.19 70 GLN A CA 1
ATOM 556 C C . GLN A 1 70 ? -11.751 2.807 8.353 1.00 95.19 70 GLN A C 1
ATOM 558 O O . GLN A 1 70 ? -12.653 2.117 8.830 1.00 95.19 70 GLN A O 1
ATOM 563 N N . LYS A 1 71 ? -10.853 2.325 7.489 1.00 94.62 71 LYS A N 1
ATOM 564 C CA . LYS A 1 71 ? -10.956 0.987 6.913 1.00 94.62 71 LYS A CA 1
ATOM 565 C C . LYS A 1 71 ? -10.661 -0.128 7.916 1.00 94.62 71 LYS A C 1
ATOM 567 O O . LYS A 1 71 ? -11.283 -1.180 7.837 1.00 94.62 71 LYS A O 1
ATOM 572 N N . THR A 1 72 ? -9.760 0.098 8.873 1.00 89.88 72 THR A N 1
ATOM 573 C CA . THR A 1 72 ? -9.344 -0.926 9.849 1.00 89.88 72 THR A CA 1
ATOM 574 C C . THR A 1 72 ? -10.132 -0.886 11.158 1.00 89.88 72 THR A C 1
ATOM 576 O O . THR A 1 72 ? -10.096 -1.848 11.917 1.00 89.88 72 THR A O 1
ATOM 579 N N . THR A 1 73 ? -10.842 0.210 11.445 1.00 83.31 73 THR A N 1
ATOM 580 C CA . THR A 1 73 ? -11.684 0.347 12.652 1.00 83.31 73 THR A CA 1
ATOM 581 C C . THR A 1 73 ? -13.114 -0.158 12.429 1.00 83.31 73 THR A C 1
ATOM 583 O O . THR A 1 73 ? -13.828 -0.429 13.398 1.00 83.31 73 THR A O 1
ATOM 586 N N . ALA A 1 74 ? -13.548 -0.304 11.173 1.00 62.66 74 ALA A N 1
ATOM 587 C CA . ALA A 1 74 ? -14.829 -0.907 10.829 1.00 62.66 74 ALA A CA 1
ATOM 588 C C . ALA A 1 74 ? -14.809 -2.398 11.208 1.00 62.66 74 ALA A C 1
ATOM 590 O O . ALA A 1 74 ? -14.380 -3.252 10.438 1.00 62.66 74 ALA A O 1
ATOM 591 N N . ARG A 1 75 ? -15.209 -2.696 12.449 1.00 53.88 75 ARG A N 1
ATOM 592 C CA . ARG A 1 75 ? -15.303 -4.058 12.976 1.00 53.88 75 ARG A CA 1
ATOM 593 C C . ARG A 1 75 ? -16.177 -4.904 12.057 1.00 53.88 75 ARG A C 1
ATOM 595 O O . ARG A 1 75 ? -17.301 -4.514 11.741 1.00 53.88 75 ARG A O 1
ATOM 602 N N . SER A 1 76 ? -15.685 -6.094 11.731 1.00 47.28 76 SER A N 1
ATOM 603 C CA . SER A 1 76 ? -16.504 -7.230 11.336 1.00 47.28 76 SER A CA 1
ATOM 604 C C . SER A 1 76 ? -17.548 -7.476 12.427 1.00 47.28 76 SER A C 1
ATOM 606 O O . SER A 1 76 ? -17.267 -8.105 13.444 1.00 47.28 76 SER A O 1
ATOM 608 N N . ASN A 1 77 ? -18.750 -6.934 12.244 1.00 41.44 77 ASN A N 1
ATOM 609 C CA . ASN A 1 77 ? -19.938 -7.505 12.853 1.00 41.44 77 ASN A CA 1
ATOM 610 C C . ASN A 1 77 ? -20.255 -8.765 12.052 1.00 41.44 77 ASN A C 1
ATOM 612 O O . ASN A 1 77 ? -20.978 -8.704 11.061 1.00 41.44 77 ASN A O 1
ATOM 616 N N . THR A 1 78 ? -19.708 -9.892 12.486 1.00 38.41 78 THR A N 1
ATOM 617 C CA . THR A 1 78 ? -20.270 -11.192 12.137 1.00 38.41 78 THR A CA 1
ATOM 618 C C . THR A 1 78 ? -20.681 -11.839 13.448 1.00 38.41 78 THR A C 1
ATOM 620 O O . THR A 1 78 ? -19.839 -12.100 14.307 1.00 38.41 78 THR A O 1
ATOM 623 N N . GLN A 1 79 ? -22.001 -11.936 13.618 1.00 35.97 79 GLN A N 1
ATOM 624 C CA . GLN A 1 79 ? -22.672 -12.763 14.619 1.00 35.97 79 GLN A CA 1
ATOM 625 C C . GLN A 1 79 ? -22.338 -14.239 14.402 1.00 35.97 79 GLN A C 1
ATOM 627 O O . GLN A 1 79 ? -22.078 -14.608 13.233 1.00 35.97 79 GLN A O 1
#